Protein AF-A0A756LH02-F1 (afdb_monomer_lite)

Foldseek 3Di:
DDDDDDDDDDDDDDDDDDDDDDDDDDPPDPDPVPDDPVVCCVVVVCVVVVLCVVDPPPPCPVDDLLRVLVVLLVVLVVVQVVLCVVQVHDPPDDRPDPVSVVVNVVSVVSNVVSVVVNVVVVVVVVVVVVVVVVVVVVVVVVVVVVVD

Organism: Salmonella enterica (NCBI:txid28901)

Sequence (148 aa):
MRTDTCEKIKSNKKSTKKSNKQSKSGWGGKRAGAGAPFGNTNAVTHGARSSLAFFPLEGAEHLTPLQALRARNMMLCTWIADIYREHGCAYGDYIGDKRVCRLLALYHGLMWQHVDMIIRITRRTAMAELEAVKQELREAKARKKTQG

Secondary structure (DSSP, 8-state):
--------------------------TT---TTSSPPTT-THHHHHHHHHHHHHS--TT-TTS-HHHHHHHHHHHHHHHHHHHHHHTT--TTPPPS-HHHHHHHHHHHHHHHHHHHHHHHHHHHHHHHHHHHHHHHHHHHHHHHHT--

pLDDT: mean 73.89, std 23.42, range [32.94, 97.69]

Structure (mmCIF, N/CA/C/O backbone):
data_AF-A0A756LH02-F1
#
_entry.id   AF-A0A756LH02-F1
#
loop_
_atom_site.group_PDB
_atom_site.id
_atom_site.type_symbol
_atom_site.label_atom_id
_atom_site.label_alt_id
_atom_site.label_comp_id
_atom_site.label_asym_id
_atom_site.label_entity_id
_atom_site.label_seq_id
_atom_site.pdbx_PDB_ins_code
_atom_site.Cartn_x
_atom_site.Cartn_y
_atom_site.Cartn_z
_atom_site.occupancy
_atom_site.B_iso_or_equiv
_atom_site.auth_seq_id
_atom_site.auth_comp_id
_atom_site.auth_asym_id
_atom_site.auth_atom_id
_atom_site.pdbx_PDB_model_num
ATOM 1 N N . MET A 1 1 ? 33.733 41.175 -44.381 1.00 44.28 1 MET A N 1
ATOM 2 C CA . MET A 1 1 ? 34.014 42.056 -43.227 1.00 44.28 1 MET A CA 1
ATOM 3 C C . MET A 1 1 ? 33.555 43.466 -43.554 1.00 44.28 1 MET A C 1
ATOM 5 O O . MET A 1 1 ? 34.264 44.169 -44.256 1.00 44.28 1 MET A O 1
ATOM 9 N N . ARG A 1 2 ? 32.360 43.840 -43.095 1.00 32.94 2 ARG A N 1
ATOM 10 C CA . ARG A 1 2 ? 31.852 45.213 -42.974 1.00 32.94 2 ARG A CA 1
ATOM 11 C C . ARG A 1 2 ? 30.820 45.160 -41.849 1.00 32.94 2 ARG A C 1
ATOM 13 O O . ARG A 1 2 ? 29.997 44.254 -41.821 1.00 32.94 2 ARG A O 1
ATOM 20 N N . THR A 1 3 ? 30.999 46.020 -40.860 1.00 35.25 3 THR A N 1
ATOM 21 C CA . THR A 1 3 ? 30.202 46.086 -39.637 1.00 35.25 3 THR A CA 1
ATOM 22 C C . THR A 1 3 ? 29.004 46.994 -39.874 1.00 35.25 3 THR A C 1
ATOM 24 O O . THR A 1 3 ? 29.185 48.204 -40.001 1.00 35.25 3 THR A O 1
ATOM 27 N N . ASP A 1 4 ? 27.802 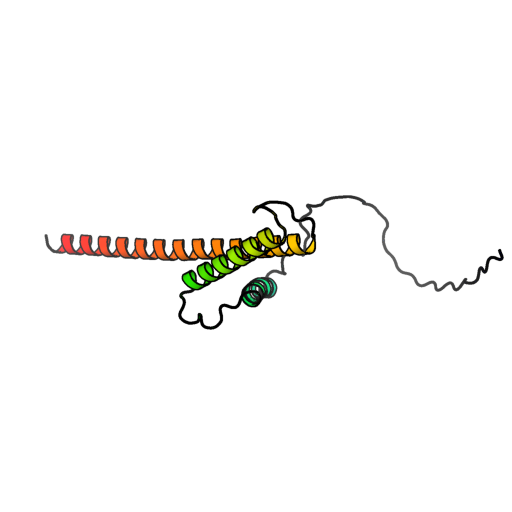46.425 -39.894 1.00 37.56 4 ASP A N 1
ATOM 28 C CA . ASP A 1 4 ? 26.564 47.197 -39.844 1.00 37.56 4 ASP A CA 1
ATOM 29 C C . ASP A 1 4 ? 26.248 47.526 -38.384 1.00 37.56 4 ASP A C 1
ATOM 31 O O . ASP A 1 4 ? 25.766 46.699 -37.613 1.00 37.56 4 ASP A O 1
ATOM 35 N N . THR A 1 5 ? 26.560 48.756 -37.985 1.00 39.31 5 THR A N 1
ATOM 36 C CA . THR A 1 5 ? 26.022 49.360 -36.766 1.00 39.31 5 THR A CA 1
ATOM 37 C C . THR A 1 5 ? 24.859 50.259 -37.148 1.00 39.31 5 THR A C 1
ATOM 39 O O . THR A 1 5 ? 25.062 51.406 -37.545 1.00 39.31 5 THR A O 1
ATOM 42 N N . CYS A 1 6 ? 23.640 49.761 -36.981 1.00 33.91 6 CYS A N 1
ATOM 43 C CA . CYS A 1 6 ? 22.449 50.590 -36.918 1.00 33.91 6 CYS A CA 1
ATOM 44 C C . CYS A 1 6 ? 21.622 50.113 -35.729 1.00 33.91 6 CYS A C 1
ATOM 46 O O . CYS A 1 6 ? 21.146 48.989 -35.734 1.00 33.91 6 CYS A O 1
ATOM 48 N N . GLU A 1 7 ? 21.552 50.939 -34.685 1.00 35.28 7 GLU A N 1
ATOM 49 C CA . GLU A 1 7 ? 20.312 51.274 -33.977 1.00 35.28 7 GLU A CA 1
ATOM 50 C C . GLU A 1 7 ? 20.645 52.116 -32.737 1.00 35.28 7 GLU A C 1
ATOM 52 O O . GLU A 1 7 ? 21.098 51.645 -31.695 1.00 35.28 7 GLU A O 1
ATOM 57 N N . LYS A 1 8 ? 20.400 53.422 -32.856 1.00 40.50 8 LYS A N 1
ATOM 58 C CA . LYS A 1 8 ? 20.109 54.285 -31.712 1.00 40.50 8 LYS A CA 1
ATOM 59 C C . LYS A 1 8 ? 18.673 54.753 -31.872 1.00 40.50 8 LYS A C 1
ATOM 61 O O . LYS A 1 8 ? 18.431 55.756 -32.533 1.00 40.50 8 LYS A O 1
ATOM 66 N N . ILE A 1 9 ? 17.742 54.092 -31.196 1.00 41.62 9 ILE A N 1
ATOM 67 C CA . ILE A 1 9 ? 16.506 54.747 -30.770 1.00 41.62 9 ILE A CA 1
ATOM 68 C C . ILE A 1 9 ? 16.466 54.674 -29.250 1.00 41.62 9 ILE A C 1
ATOM 70 O O . ILE A 1 9 ? 16.229 53.640 -28.634 1.00 41.62 9 ILE A O 1
ATOM 74 N N . LYS A 1 10 ? 16.771 55.821 -28.640 1.00 41.72 10 LYS A N 1
ATOM 75 C CA . LYS A 1 10 ? 16.567 56.072 -27.218 1.00 41.72 10 LYS A CA 1
ATOM 76 C C . LYS A 1 10 ? 15.067 56.252 -26.989 1.00 41.72 10 LYS A C 1
ATOM 78 O O . LYS A 1 10 ? 14.529 57.295 -27.342 1.00 41.72 10 LYS A O 1
ATOM 83 N N . SER A 1 11 ? 14.415 55.308 -26.321 1.00 39.72 11 SER A N 1
ATOM 84 C CA . SER A 1 11 ? 13.160 55.583 -25.616 1.00 39.72 11 SER A CA 1
ATOM 85 C C . SER A 1 11 ? 13.436 55.591 -24.118 1.00 39.72 11 SER A C 1
ATOM 87 O O . SER A 1 11 ? 13.612 54.555 -23.479 1.00 39.72 11 SER A O 1
ATOM 89 N N . ASN A 1 12 ? 13.518 56.794 -23.564 1.00 39.84 12 ASN A N 1
ATOM 90 C CA . ASN A 1 12 ? 13.656 57.025 -22.139 1.00 39.84 12 ASN A CA 1
ATOM 91 C C . ASN A 1 12 ? 12.249 57.037 -21.518 1.00 39.84 12 ASN A C 1
ATOM 93 O O . ASN A 1 12 ? 11.459 57.928 -21.829 1.00 39.84 12 ASN A O 1
ATOM 97 N N . LYS A 1 13 ? 11.930 56.104 -20.615 1.00 36.31 13 LYS A N 1
ATOM 98 C CA . LYS A 1 13 ? 10.883 56.344 -19.610 1.00 36.31 13 LYS A CA 1
ATOM 99 C C . LYS A 1 13 ? 11.220 55.651 -18.289 1.00 36.31 13 LYS A C 1
ATOM 101 O O . LYS A 1 13 ? 11.227 54.432 -18.172 1.00 36.31 13 LYS A O 1
ATOM 106 N N . LYS A 1 14 ? 11.534 56.511 -17.316 1.00 39.19 14 LYS A N 1
ATOM 107 C CA . LYS A 1 14 ? 11.688 56.295 -15.870 1.00 39.19 14 LYS A CA 1
ATOM 108 C C . LYS A 1 14 ? 10.780 55.193 -15.302 1.00 39.19 14 LYS A C 1
ATOM 110 O O . LYS A 1 14 ? 9.573 55.247 -15.504 1.00 39.19 14 LYS A O 1
ATOM 115 N N . SER A 1 15 ? 11.306 54.389 -14.377 1.00 36.34 15 SER A N 1
ATOM 116 C CA . SER A 1 15 ? 11.038 54.611 -12.941 1.00 36.34 15 SER A CA 1
ATOM 117 C C . SER A 1 15 ? 11.765 53.608 -12.025 1.00 36.34 15 SER A C 1
ATOM 119 O O . SER A 1 15 ? 11.597 52.401 -12.103 1.00 36.34 15 SER A O 1
ATOM 121 N N . THR A 1 16 ? 12.610 54.167 -11.152 1.00 36.28 16 THR A N 1
ATOM 122 C CA . THR A 1 16 ? 12.785 53.834 -9.725 1.00 36.28 16 THR A CA 1
ATOM 123 C C . THR A 1 16 ? 12.645 52.370 -9.268 1.00 36.28 16 THR A C 1
ATOM 125 O O . THR A 1 16 ? 11.531 51.904 -9.056 1.00 36.28 16 THR A O 1
ATOM 128 N N . LYS A 1 17 ? 13.750 51.740 -8.839 1.00 36.22 17 LYS A N 1
ATOM 129 C CA . LYS A 1 17 ? 14.069 51.523 -7.405 1.00 36.22 17 LYS A CA 1
ATOM 130 C C . LYS A 1 17 ? 15.269 50.582 -7.212 1.00 36.22 17 LYS A C 1
ATOM 132 O O . LYS A 1 17 ? 15.278 49.461 -7.693 1.00 36.22 17 LYS A O 1
ATOM 137 N N . LYS A 1 18 ? 16.200 51.082 -6.393 1.00 37.56 18 LYS A N 1
ATOM 138 C CA . LYS A 1 18 ? 17.112 50.394 -5.462 1.00 37.56 18 LYS A CA 1
ATOM 139 C C . LYS A 1 18 ? 17.984 49.250 -5.995 1.00 37.56 18 LYS A C 1
ATOM 141 O O . LYS A 1 18 ? 17.586 48.097 -6.097 1.00 37.56 18 LYS A O 1
ATOM 146 N N . SER A 1 19 ? 19.257 49.607 -6.142 1.00 49.84 19 SER A N 1
ATOM 147 C CA . SER A 1 19 ? 20.404 48.750 -5.865 1.00 49.84 19 SER A CA 1
ATOM 148 C C . SER A 1 19 ? 20.287 48.067 -4.496 1.00 49.84 19 SER A C 1
ATOM 150 O O . SER A 1 19 ? 19.896 48.699 -3.517 1.00 49.84 19 SER A O 1
ATOM 152 N N . ASN A 1 20 ? 20.638 46.784 -4.427 1.00 43.25 20 ASN A N 1
ATOM 153 C CA . ASN A 1 20 ? 21.790 46.238 -3.691 1.00 43.25 20 ASN A CA 1
ATOM 154 C C . ASN A 1 20 ? 21.556 44.745 -3.420 1.00 43.25 20 ASN A C 1
ATOM 156 O O . ASN A 1 20 ? 20.571 44.403 -2.784 1.00 43.25 20 ASN A O 1
ATOM 160 N N . LYS A 1 21 ? 22.517 43.920 -3.862 1.00 45.47 21 LYS A N 1
ATOM 161 C CA . LYS A 1 21 ? 23.029 42.680 -3.237 1.00 45.47 21 LYS A CA 1
ATOM 162 C C . LYS A 1 21 ? 21.963 41.695 -2.707 1.00 45.47 21 LYS A C 1
ATOM 164 O O . LYS A 1 21 ? 21.257 41.966 -1.755 1.00 45.47 21 LYS A O 1
ATOM 169 N N . GLN A 1 22 ? 21.898 40.464 -3.200 1.00 36.62 22 GLN A N 1
ATOM 170 C CA . GLN A 1 22 ? 22.937 39.474 -2.920 1.00 36.62 22 GLN A CA 1
ATOM 171 C C . GLN A 1 22 ? 22.761 38.239 -3.815 1.00 36.62 22 GLN A C 1
ATOM 173 O O . GLN A 1 22 ? 21.650 37.824 -4.133 1.00 36.62 22 GLN A O 1
ATOM 178 N N . SER A 1 23 ? 23.894 37.674 -4.220 1.00 49.16 23 SER A N 1
ATOM 179 C CA . SER A 1 23 ? 24.000 36.450 -5.007 1.00 49.16 23 SER A CA 1
ATOM 180 C C . SER A 1 23 ? 24.049 35.202 -4.112 1.00 49.16 23 SER A C 1
ATOM 182 O O . SER A 1 23 ? 24.426 35.292 -2.945 1.00 49.16 23 SER A O 1
ATOM 184 N N . LYS A 1 24 ? 23.811 34.056 -4.763 1.00 41.50 24 LYS A N 1
ATOM 185 C CA . LYS A 1 24 ? 24.254 32.683 -4.451 1.00 41.50 24 LYS A CA 1
ATOM 186 C C . LYS A 1 24 ? 23.410 31.777 -3.540 1.00 41.50 24 LYS A C 1
ATOM 188 O O . LYS A 1 24 ? 23.167 32.044 -2.373 1.00 41.50 24 LYS A O 1
ATOM 193 N N . SER A 1 25 ? 23.139 30.616 -4.153 1.00 51.00 25 SER A N 1
ATOM 194 C CA . SER A 1 25 ? 23.209 29.244 -3.626 1.00 51.00 25 SER A CA 1
ATOM 195 C C . SER A 1 25 ? 22.357 28.872 -2.416 1.00 51.00 25 SER A C 1
ATOM 197 O O . SER A 1 25 ? 22.578 29.335 -1.305 1.00 51.00 25 SER A O 1
ATOM 199 N N . GLY A 1 26 ? 21.481 27.890 -2.623 1.00 37.72 26 GLY A N 1
ATOM 200 C CA . GLY A 1 26 ? 20.832 27.165 -1.541 1.00 37.72 26 GLY A CA 1
ATOM 201 C C . GLY A 1 26 ? 19.710 26.289 -2.071 1.00 37.72 26 GLY A C 1
ATOM 202 O O . 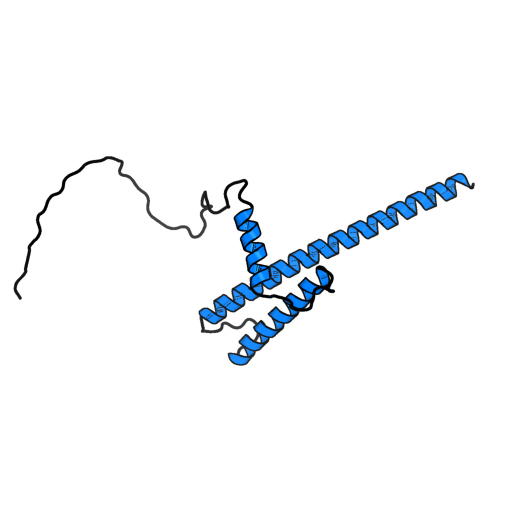GLY A 1 26 ? 18.554 26.708 -2.105 1.00 37.72 26 GLY A O 1
ATOM 203 N N . TRP A 1 27 ? 20.045 25.068 -2.483 1.00 43.38 27 TRP A N 1
ATOM 204 C CA . TRP A 1 27 ? 19.097 23.958 -2.617 1.00 43.38 27 TRP A CA 1
ATOM 205 C C . TRP A 1 27 ? 18.502 23.611 -1.232 1.00 43.38 27 TRP A C 1
ATOM 207 O O . TRP A 1 27 ? 18.807 22.568 -0.667 1.00 43.38 27 TRP A O 1
ATOM 217 N N . GLY A 1 28 ? 17.714 24.508 -0.625 1.00 49.94 28 GLY A N 1
ATOM 218 C CA . GLY A 1 28 ? 17.210 24.281 0.739 1.00 49.94 28 GLY A CA 1
ATOM 219 C C . GLY A 1 28 ? 16.520 25.439 1.468 1.00 49.94 28 GLY A C 1
ATOM 220 O O . GLY A 1 28 ? 16.347 25.359 2.679 1.00 49.94 28 GLY A O 1
ATOM 221 N N . GLY A 1 29 ? 16.112 26.519 0.795 1.00 36.88 29 GLY A N 1
ATOM 222 C CA . GLY A 1 29 ? 15.350 27.595 1.444 1.00 36.88 29 GLY A CA 1
ATOM 223 C C . GLY A 1 29 ? 13.843 27.332 1.416 1.00 36.88 29 GLY A C 1
ATOM 224 O O . GLY A 1 29 ? 13.279 27.195 0.330 1.00 36.88 29 GLY A O 1
ATOM 225 N N . LYS A 1 30 ? 13.179 27.313 2.586 1.00 46.81 30 LYS A N 1
ATOM 226 C CA . LYS A 1 30 ? 11.710 27.389 2.713 1.00 46.81 30 LYS A CA 1
ATOM 227 C C . LYS A 1 30 ? 11.202 28.565 1.873 1.00 46.81 30 LYS A C 1
ATOM 229 O O . LYS A 1 30 ? 11.319 29.719 2.275 1.00 46.81 30 LYS A O 1
ATOM 234 N N . ARG A 1 31 ? 10.656 28.288 0.689 1.00 47.75 31 ARG A N 1
ATOM 235 C CA . ARG A 1 31 ? 10.026 29.316 -0.138 1.00 47.75 31 ARG A CA 1
ATOM 236 C C . ARG A 1 31 ? 8.694 29.678 0.509 1.00 47.75 31 ARG A C 1
ATOM 238 O O . ARG A 1 31 ? 7.794 28.841 0.571 1.00 47.75 31 ARG A O 1
ATOM 245 N N . ALA A 1 32 ? 8.562 30.919 0.972 1.00 42.06 32 ALA A N 1
ATOM 246 C CA . ALA A 1 32 ? 7.251 31.523 1.160 1.00 42.06 32 ALA A CA 1
ATOM 247 C C . ALA A 1 32 ? 6.503 31.400 -0.181 1.00 42.06 32 ALA A C 1
ATOM 249 O O . ALA A 1 32 ? 6.960 31.929 -1.192 1.00 42.06 32 ALA A O 1
ATOM 250 N N . GLY A 1 33 ? 5.437 30.596 -0.204 1.00 44.69 33 GLY A N 1
ATOM 251 C CA . GLY A 1 33 ? 4.672 30.274 -1.414 1.00 44.69 33 GLY A CA 1
ATOM 252 C C . GLY A 1 33 ? 4.834 28.853 -1.976 1.00 44.69 33 GLY A C 1
ATOM 253 O O . GLY A 1 33 ? 4.207 28.553 -2.983 1.00 44.69 33 GLY A O 1
ATOM 254 N N . ALA A 1 34 ? 5.619 27.959 -1.355 1.00 41.47 34 ALA A N 1
ATOM 255 C CA . ALA A 1 34 ? 5.655 26.532 -1.741 1.00 41.47 34 ALA A CA 1
ATOM 256 C C . ALA A 1 34 ? 4.593 25.659 -1.039 1.00 41.47 34 ALA A C 1
ATOM 258 O O . ALA A 1 34 ? 4.523 24.456 -1.273 1.00 41.47 34 ALA A O 1
ATOM 259 N N . GLY A 1 35 ? 3.761 26.261 -0.189 1.00 46.38 35 GLY A N 1
ATOM 260 C CA . GLY A 1 35 ? 2.503 25.678 0.262 1.00 46.38 35 GLY A CA 1
ATOM 261 C C . GLY A 1 35 ? 1.363 26.392 -0.445 1.00 46.38 35 GLY A C 1
ATOM 262 O O . GLY A 1 35 ? 1.393 27.621 -0.555 1.00 46.38 35 GLY A O 1
ATOM 263 N N . ALA A 1 36 ? 0.374 25.635 -0.926 1.00 46.75 36 ALA A N 1
ATOM 264 C CA . ALA A 1 36 ? -0.886 26.215 -1.367 1.00 46.75 36 ALA A CA 1
ATOM 265 C C . ALA A 1 36 ? -1.393 27.180 -0.275 1.00 46.75 36 ALA A C 1
ATOM 267 O O . ALA A 1 36 ? -1.254 26.856 0.910 1.00 46.75 36 ALA A O 1
ATOM 268 N N . PRO A 1 37 ? -1.902 28.374 -0.638 1.00 48.56 37 PRO A N 1
ATOM 269 C CA . PRO A 1 37 ? -2.332 29.366 0.343 1.00 48.56 37 PRO A CA 1
ATOM 270 C C . PRO A 1 37 ? -3.283 28.729 1.361 1.00 48.56 37 PRO A C 1
ATOM 272 O O . PRO A 1 37 ? -4.051 27.838 1.000 1.00 48.56 37 PRO A O 1
ATOM 275 N N . PHE A 1 38 ? -3.219 29.144 2.630 1.00 42.72 38 PHE A N 1
ATOM 276 C CA . PHE A 1 38 ? -4.116 28.630 3.671 1.00 42.72 38 PHE A CA 1
ATOM 277 C C . PHE A 1 38 ? -5.574 28.757 3.193 1.00 42.72 38 PHE A C 1
ATOM 279 O O . PHE A 1 38 ? -6.026 29.853 2.875 1.00 42.72 38 PHE A O 1
ATOM 286 N N . GLY A 1 39 ? -6.273 27.623 3.076 1.00 52.81 39 GLY A N 1
ATOM 287 C CA . GLY A 1 39 ? -7.627 27.537 2.505 1.00 52.81 39 GLY A CA 1
ATOM 288 C C . GLY A 1 39 ? -7.706 27.019 1.060 1.00 52.81 39 GLY A C 1
ATOM 289 O O . GLY A 1 39 ? -8.786 26.654 0.609 1.00 52.81 39 GLY A O 1
ATOM 290 N N . ASN A 1 40 ? -6.587 26.896 0.339 1.00 46.34 40 ASN A N 1
ATOM 291 C CA . ASN A 1 40 ? -6.545 26.254 -0.974 1.00 46.34 40 ASN A CA 1
ATOM 292 C C . ASN A 1 40 ? -6.342 24.739 -0.827 1.00 46.34 40 ASN A C 1
ATOM 294 O O . ASN A 1 40 ? -5.244 24.201 -0.983 1.00 46.34 40 ASN A O 1
ATOM 298 N N . THR A 1 41 ? -7.441 24.041 -0.554 1.00 51.12 41 THR A N 1
ATOM 299 C CA . THR A 1 41 ? -7.506 22.577 -0.610 1.00 51.12 41 THR A CA 1
ATOM 300 C C . THR A 1 41 ? -7.401 22.043 -2.041 1.00 51.12 41 THR A C 1
ATOM 302 O O . THR A 1 41 ? -7.148 20.851 -2.204 1.00 51.12 41 THR A O 1
ATOM 305 N N . ASN A 1 42 ? -7.499 22.891 -3.079 1.00 48.59 42 ASN A N 1
ATOM 306 C CA . ASN A 1 42 ? -7.479 22.447 -4.475 1.00 48.59 42 ASN A CA 1
ATOM 307 C C . ASN A 1 42 ? -6.148 21.827 -4.896 1.00 48.59 42 ASN A C 1
ATOM 309 O O . ASN A 1 42 ? -6.145 20.927 -5.722 1.00 48.59 42 ASN A O 1
ATOM 313 N N . ALA A 1 43 ? -5.018 22.243 -4.318 1.00 50.22 43 ALA A N 1
ATOM 314 C CA . ALA A 1 43 ? -3.727 21.609 -4.601 1.00 50.22 43 ALA A CA 1
ATOM 315 C C . ALA A 1 43 ? -3.640 20.182 -4.023 1.00 50.22 43 ALA A C 1
ATOM 317 O O . ALA A 1 43 ? -3.076 19.284 -4.648 1.00 50.22 43 ALA A O 1
ATOM 318 N N . VAL A 1 44 ? -4.244 19.958 -2.850 1.00 49.34 44 VAL A N 1
ATOM 319 C CA . VAL A 1 44 ? -4.320 18.640 -2.201 1.00 49.34 44 VAL A CA 1
ATOM 320 C C . VAL A 1 44 ? -5.336 17.750 -2.921 1.00 49.34 44 VAL A C 1
ATOM 322 O O . VAL A 1 44 ? -5.062 16.574 -3.157 1.00 49.34 44 VAL A O 1
ATOM 325 N N . THR A 1 45 ? -6.476 18.307 -3.341 1.00 52.28 45 THR A N 1
ATOM 326 C CA . THR A 1 45 ? -7.475 17.565 -4.120 1.00 52.28 45 THR A CA 1
ATOM 327 C C .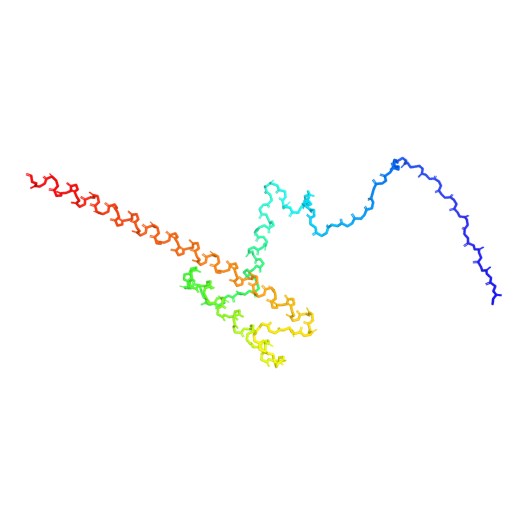 THR A 1 45 ? -7.002 17.289 -5.543 1.00 52.28 45 THR A C 1
ATOM 329 O O . THR A 1 45 ? -7.306 16.217 -6.050 1.00 52.28 45 THR A O 1
ATOM 332 N N . HIS A 1 46 ? -6.202 18.160 -6.171 1.00 46.88 46 HIS A N 1
ATOM 333 C CA . HIS A 1 46 ? -5.539 17.835 -7.436 1.00 46.88 46 HIS A CA 1
ATOM 334 C C . HIS A 1 46 ? -4.513 16.724 -7.249 1.00 46.88 46 HIS A C 1
ATOM 336 O O . HIS A 1 46 ? -4.519 15.796 -8.038 1.00 46.88 46 HIS A O 1
ATOM 342 N N . GLY A 1 47 ? -3.682 16.750 -6.202 1.00 52.06 47 GLY A N 1
ATOM 343 C CA . GLY A 1 47 ? -2.746 15.653 -5.926 1.00 52.06 47 GLY A CA 1
ATOM 344 C C . GLY A 1 47 ? -3.449 14.299 -5.766 1.00 52.06 47 GLY A C 1
ATOM 345 O O . GLY A 1 47 ? -3.025 13.315 -6.366 1.00 52.06 47 GLY A O 1
ATOM 346 N N . ALA A 1 48 ? -4.564 14.274 -5.028 1.00 50.78 48 ALA A N 1
ATOM 347 C CA . ALA A 1 48 ? -5.371 13.073 -4.803 1.00 50.78 48 ALA A CA 1
ATOM 348 C C . ALA A 1 48 ? -6.206 12.637 -6.027 1.00 50.78 48 ALA A C 1
ATOM 350 O O . ALA A 1 48 ? -6.379 11.444 -6.264 1.00 50.78 48 ALA A O 1
ATOM 351 N N . ARG A 1 49 ? -6.726 13.580 -6.826 1.00 48.66 49 ARG A N 1
ATOM 352 C CA . ARG A 1 49 ? -7.443 13.277 -8.080 1.00 48.66 49 ARG A CA 1
ATOM 353 C C . ARG A 1 49 ? -6.483 12.833 -9.177 1.00 48.66 49 ARG A C 1
ATOM 355 O O . ARG A 1 49 ? -6.813 11.917 -9.916 1.00 48.66 49 ARG A O 1
ATOM 362 N N . SER A 1 50 ? -5.299 13.435 -9.257 1.00 55.12 50 SER A N 1
ATOM 363 C CA . SER A 1 50 ? -4.255 13.045 -10.201 1.00 55.12 50 SER A CA 1
ATOM 364 C C . SER A 1 50 ? -3.734 11.643 -9.889 1.00 55.12 50 SER A C 1
ATOM 366 O O . SER A 1 50 ? -3.623 10.840 -10.804 1.00 55.12 50 SER A O 1
ATOM 368 N N . SER A 1 51 ? -3.476 11.299 -8.621 1.00 51.53 51 SER A N 1
ATOM 369 C CA . SER A 1 51 ? -2.998 9.953 -8.261 1.00 51.53 51 SER A CA 1
ATOM 370 C C . SER A 1 51 ? -4.015 8.847 -8.565 1.00 51.53 51 SER A C 1
ATOM 372 O O . SER A 1 51 ? -3.623 7.778 -9.027 1.00 51.53 51 SER A O 1
ATOM 374 N N . LEU A 1 52 ? -5.314 9.115 -8.383 1.00 51.66 52 LEU A N 1
ATOM 375 C CA . LEU A 1 52 ? -6.392 8.212 -8.807 1.00 51.66 52 LEU A CA 1
ATOM 376 C C . LEU A 1 52 ? -6.558 8.152 -10.333 1.00 51.66 52 LEU A C 1
ATOM 378 O O . LEU A 1 52 ? -6.909 7.098 -10.853 1.00 51.66 52 LEU A O 1
ATOM 382 N N . ALA A 1 53 ? -6.295 9.250 -11.047 1.00 52.31 53 ALA A N 1
ATOM 383 C CA . ALA A 1 53 ? -6.424 9.314 -12.502 1.00 52.31 53 ALA A CA 1
ATOM 384 C C . ALA A 1 53 ? -5.343 8.515 -13.246 1.00 52.31 53 ALA A C 1
ATOM 386 O O . ALA A 1 53 ? -5.593 8.061 -14.357 1.00 52.31 53 ALA A O 1
ATOM 387 N N . PHE A 1 54 ? -4.157 8.330 -12.656 1.00 57.41 54 PHE A N 1
ATOM 388 C CA . PHE A 1 54 ? -3.088 7.580 -13.321 1.00 57.41 54 PHE A CA 1
ATOM 389 C C . PHE A 1 54 ? -3.297 6.063 -13.283 1.00 57.41 54 PHE A C 1
ATOM 391 O O . PHE A 1 54 ? -2.778 5.382 -14.161 1.00 57.41 54 PHE A O 1
ATOM 398 N N . PHE A 1 55 ? -4.068 5.541 -12.319 1.00 65.06 55 PHE A N 1
ATOM 399 C CA . PHE A 1 55 ? -4.253 4.097 -12.119 1.00 65.06 55 PHE A CA 1
ATOM 400 C C . PHE A 1 55 ? -5.702 3.739 -11.769 1.00 65.06 55 PHE A C 1
ATOM 402 O O . PHE A 1 55 ? -6.001 3.372 -10.618 1.00 65.06 55 PHE A O 1
ATOM 409 N N . PRO A 1 56 ? -6.623 3.870 -12.742 1.00 67.56 56 PRO A N 1
ATOM 410 C CA . PRO A 1 56 ? -7.986 3.405 -12.566 1.00 67.56 56 PRO A CA 1
ATOM 411 C C . PRO A 1 56 ? -7.992 1.883 -12.366 1.00 67.56 56 PRO A C 1
ATOM 413 O O . PRO A 1 56 ? -7.313 1.139 -13.067 1.00 67.56 56 PRO A O 1
ATOM 416 N N . LEU A 1 57 ? -8.759 1.432 -11.375 1.00 75.44 57 LEU A N 1
ATOM 417 C CA . LEU A 1 57 ? -9.131 0.028 -11.218 1.00 75.44 57 LEU A CA 1
ATOM 418 C C . LEU A 1 57 ? -10.537 -0.119 -11.806 1.00 75.44 57 LEU A C 1
ATOM 420 O O . LEU A 1 57 ? -11.523 -0.027 -11.075 1.00 75.44 57 LEU A O 1
ATOM 424 N N . GLU A 1 58 ? -10.630 -0.230 -13.129 1.00 79.81 58 GLU A N 1
ATOM 425 C CA . GLU A 1 58 ? -11.914 -0.423 -13.815 1.00 79.81 58 GLU A CA 1
ATOM 426 C C . GLU A 1 58 ? -12.565 -1.743 -13.367 1.00 79.81 58 GLU A C 1
ATOM 428 O O . GLU A 1 58 ? -11.883 -2.760 -13.237 1.00 79.81 58 GLU A O 1
ATOM 433 N N . GLY A 1 59 ? -13.873 -1.729 -13.081 1.00 79.00 59 GLY A N 1
ATOM 434 C CA . GLY A 1 59 ? -14.614 -2.920 -12.638 1.00 79.00 59 GLY A CA 1
ATOM 435 C C . GLY A 1 59 ? -14.360 -3.344 -11.182 1.00 79.00 59 GLY A C 1
ATOM 436 O O . GLY A 1 59 ? -14.746 -4.440 -10.767 1.00 79.00 59 GLY A O 1
ATOM 437 N N . ALA A 1 60 ? -13.684 -2.506 -10.391 1.00 83.56 60 ALA A N 1
ATOM 438 C CA . ALA A 1 60 ? -13.331 -2.796 -9.001 1.00 83.56 60 ALA A CA 1
ATOM 439 C C . ALA A 1 60 ? -14.227 -2.085 -7.973 1.00 83.56 60 ALA A C 1
ATOM 441 O O . ALA A 1 60 ? -13.823 -1.890 -6.825 1.00 83.56 60 ALA A O 1
ATOM 442 N N . GLU A 1 61 ? -15.442 -1.695 -8.356 1.00 86.38 61 GLU A N 1
ATOM 443 C CA . GLU A 1 61 ? -16.391 -0.958 -7.509 1.00 86.38 61 GLU A CA 1
ATOM 444 C C . GLU A 1 61 ? -16.797 -1.757 -6.261 1.00 86.38 61 GLU A C 1
ATOM 446 O O . GLU A 1 61 ? -17.167 -1.185 -5.239 1.00 86.38 61 GLU A O 1
ATOM 451 N N . HIS A 1 62 ? -16.687 -3.085 -6.334 1.00 89.62 62 HIS A N 1
ATOM 452 C CA . HIS A 1 62 ? -16.972 -4.017 -5.247 1.00 89.62 62 HIS A CA 1
ATOM 453 C C . HIS A 1 62 ? -15.853 -4.104 -4.192 1.00 89.62 62 HIS A C 1
ATOM 455 O O . HIS A 1 62 ? -16.061 -4.685 -3.126 1.00 89.62 62 HIS A O 1
ATOM 461 N N . LEU A 1 63 ? -14.658 -3.568 -4.468 1.00 90.12 63 LEU A N 1
ATOM 462 C CA . LEU A 1 63 ? -13.536 -3.643 -3.537 1.00 90.12 63 LEU A CA 1
ATOM 463 C C . LEU A 1 63 ? -13.688 -2.630 -2.404 1.00 90.12 63 LEU A C 1
ATOM 465 O O . LEU A 1 63 ? -13.952 -1.445 -2.611 1.00 90.12 63 LEU A O 1
ATOM 469 N N . THR A 1 64 ? -13.388 -3.072 -1.183 1.00 91.69 64 THR A N 1
ATOM 470 C CA . THR A 1 64 ? -13.188 -2.141 -0.070 1.00 91.69 64 THR A CA 1
ATOM 471 C C . THR A 1 64 ? -12.031 -1.181 -0.384 1.00 91.69 64 THR A C 1
ATOM 473 O O . THR A 1 64 ? -11.094 -1.547 -1.106 1.00 91.69 64 THR A O 1
ATOM 476 N N . PRO A 1 65 ? -12.001 0.024 0.215 1.00 89.25 65 PRO A 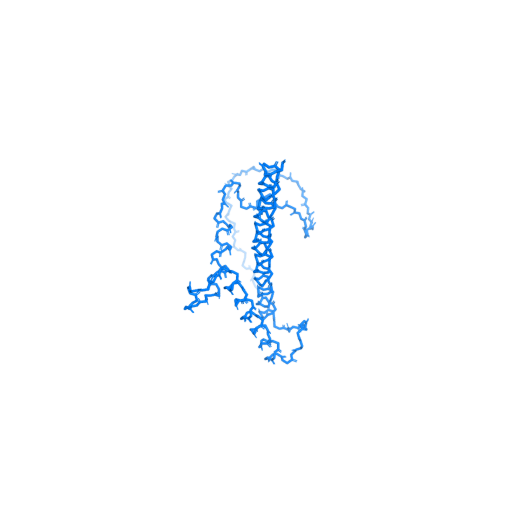N 1
ATOM 477 C CA . PRO A 1 65 ? -10.900 0.966 0.012 1.00 89.25 65 PRO A CA 1
ATOM 478 C C . PRO A 1 65 ? -9.514 0.355 0.276 1.00 89.25 65 PRO A C 1
ATOM 480 O O . PRO A 1 65 ? -8.558 0.630 -0.448 1.00 89.25 65 PRO A O 1
ATOM 483 N N . LEU A 1 66 ? -9.411 -0.519 1.283 1.00 92.25 66 LEU A N 1
ATOM 484 C CA . LEU A 1 66 ? -8.175 -1.222 1.626 1.00 92.25 66 LEU A CA 1
ATOM 485 C C . LEU A 1 66 ? -7.748 -2.210 0.529 1.00 92.25 66 LEU A C 1
ATOM 487 O O . LEU A 1 66 ? -6.573 -2.247 0.162 1.00 92.25 66 LEU A O 1
ATOM 491 N N . GLN A 1 67 ? -8.691 -2.991 -0.004 1.00 93.31 67 GLN A N 1
ATOM 492 C CA . GLN A 1 67 ? -8.432 -3.922 -1.106 1.00 93.31 67 GLN A CA 1
ATOM 493 C C . GLN A 1 67 ? -8.029 -3.173 -2.377 1.00 93.31 67 GLN A C 1
ATOM 495 O O . GLN A 1 67 ? -7.038 -3.542 -3.002 1.00 93.31 67 GLN A O 1
ATOM 500 N N . ALA A 1 68 ? -8.722 -2.082 -2.710 1.00 91.25 68 ALA A N 1
ATOM 501 C CA . ALA A 1 68 ? -8.398 -1.262 -3.872 1.00 91.25 68 ALA A CA 1
ATOM 502 C C . ALA A 1 68 ? -6.973 -0.683 -3.789 1.00 91.25 68 ALA A C 1
ATOM 504 O O . ALA A 1 68 ? -6.221 -0.733 -4.758 1.00 91.25 68 ALA A O 1
ATOM 505 N N . LEU A 1 69 ? -6.551 -0.175 -2.625 1.00 91.25 69 LEU A N 1
ATOM 506 C CA . LEU A 1 69 ? -5.181 0.328 -2.435 1.00 91.25 69 LEU A CA 1
ATOM 507 C C . LEU A 1 69 ? -4.124 -0.772 -2.596 1.00 91.25 69 LEU A C 1
ATOM 509 O O . LEU A 1 69 ? -3.094 -0.548 -3.232 1.00 91.25 69 LEU A O 1
ATOM 513 N N . ARG A 1 70 ? -4.381 -1.967 -2.051 1.00 92.88 70 ARG A N 1
ATOM 514 C CA . ARG A 1 70 ? -3.484 -3.122 -2.203 1.00 92.88 70 ARG A CA 1
ATOM 515 C C . ARG A 1 70 ? -3.381 -3.562 -3.662 1.00 92.88 70 ARG A C 1
ATOM 517 O O . ARG A 1 70 ? -2.272 -3.768 -4.143 1.00 92.88 70 ARG A O 1
ATOM 524 N N . ALA A 1 71 ? -4.506 -3.636 -4.371 1.00 92.12 71 ALA A N 1
ATOM 525 C CA . ALA A 1 71 ? -4.541 -3.982 -5.788 1.00 92.12 71 ALA A CA 1
ATOM 526 C C . ALA A 1 71 ? -3.745 -2.979 -6.642 1.00 92.12 71 ALA A C 1
ATOM 528 O O . ALA A 1 71 ? -2.898 -3.395 -7.430 1.00 92.12 71 ALA A O 1
ATOM 529 N N . ARG A 1 72 ? -3.910 -1.665 -6.416 1.00 90.56 72 ARG A N 1
ATOM 530 C CA . ARG A 1 72 ? -3.100 -0.637 -7.102 1.00 90.56 72 ARG A CA 1
ATOM 531 C C . ARG A 1 72 ? -1.603 -0.816 -6.860 1.00 90.56 72 ARG A C 1
ATOM 533 O O . ARG A 1 72 ? -0.817 -0.681 -7.790 1.00 90.56 72 ARG A O 1
ATOM 540 N N . ASN A 1 73 ? -1.197 -1.137 -5.631 1.00 92.94 73 ASN A N 1
ATOM 541 C CA . ASN A 1 73 ? 0.214 -1.395 -5.337 1.00 92.94 73 ASN A CA 1
ATOM 542 C C . ASN A 1 73 ? 0.744 -2.640 -6.036 1.00 92.94 73 ASN A C 1
ATOM 544 O O . ASN A 1 73 ? 1.863 -2.605 -6.532 1.00 92.94 73 ASN A O 1
ATOM 548 N N . MET A 1 74 ? -0.053 -3.704 -6.127 1.00 93.06 74 MET A N 1
ATOM 549 C CA . MET A 1 74 ? 0.338 -4.887 -6.892 1.00 93.06 74 MET A CA 1
ATOM 550 C C . MET A 1 74 ? 0.574 -4.546 -8.367 1.00 93.06 74 MET A C 1
ATOM 552 O O . MET A 1 74 ? 1.595 -4.954 -8.912 1.00 93.06 74 MET A O 1
ATOM 556 N N . MET A 1 75 ? -0.295 -3.735 -8.980 1.00 92.00 75 MET A N 1
ATOM 557 C CA . MET A 1 75 ? -0.114 -3.274 -10.365 1.00 92.00 75 MET A CA 1
ATOM 558 C C . MET A 1 75 ? 1.148 -2.414 -10.540 1.00 92.00 75 MET A C 1
ATOM 560 O O . MET A 1 75 ? 1.913 -2.600 -11.486 1.00 92.00 75 MET A O 1
ATOM 564 N N . LEU A 1 76 ? 1.412 -1.496 -9.604 1.00 92.38 76 LEU A N 1
ATOM 565 C CA . LEU A 1 76 ? 2.642 -0.698 -9.618 1.00 92.38 76 LEU A CA 1
ATOM 566 C C . LEU A 1 76 ? 3.886 -1.588 -9.517 1.00 92.38 76 LEU A C 1
ATOM 568 O O . LEU A 1 76 ? 4.832 -1.393 -10.274 1.00 92.38 76 LEU A O 1
ATOM 572 N N . CYS A 1 77 ? 3.876 -2.588 -8.631 1.00 93.81 77 CYS A N 1
ATOM 573 C CA . CYS A 1 77 ? 4.971 -3.547 -8.507 1.00 93.81 77 CYS A CA 1
ATOM 574 C C . CYS A 1 77 ? 5.202 -4.326 -9.806 1.00 93.81 77 CYS A C 1
ATOM 576 O O . CYS A 1 77 ? 6.355 -4.493 -10.200 1.00 93.81 77 CYS A O 1
ATOM 578 N N . THR A 1 78 ? 4.138 -4.770 -10.487 1.00 93.62 78 THR A N 1
ATOM 579 C CA . THR A 1 78 ? 4.276 -5.476 -11.769 1.00 93.62 78 THR A CA 1
ATOM 580 C C . THR A 1 78 ? 4.893 -4.583 -12.837 1.00 93.62 78 THR A C 1
ATOM 582 O O . THR A 1 78 ? 5.860 -4.995 -13.467 1.00 93.62 78 THR A O 1
ATOM 585 N N . TRP A 1 79 ? 4.447 -3.330 -12.969 1.00 93.31 79 TRP A N 1
ATOM 586 C CA . TRP A 1 79 ? 5.030 -2.420 -13.958 1.00 93.31 79 TRP A CA 1
ATOM 587 C C . TRP A 1 79 ? 6.476 -2.051 -13.650 1.00 93.31 79 TRP A C 1
ATOM 589 O O . TRP A 1 79 ? 7.290 -1.958 -14.561 1.00 93.31 79 TRP A O 1
ATOM 599 N N . ILE A 1 80 ? 6.823 -1.864 -12.373 1.00 94.19 80 ILE A N 1
ATOM 600 C CA . ILE A 1 80 ? 8.218 -1.649 -11.975 1.00 94.19 80 ILE A CA 1
ATOM 601 C C . ILE A 1 80 ? 9.066 -2.862 -12.380 1.00 94.19 80 ILE A C 1
ATOM 603 O O . ILE A 1 80 ? 10.135 -2.691 -12.962 1.00 94.19 80 ILE A O 1
ATOM 607 N N . ALA A 1 81 ? 8.594 -4.080 -12.101 1.00 94.50 81 ALA A N 1
ATOM 608 C CA . ALA A 1 81 ? 9.309 -5.302 -12.453 1.00 94.50 81 ALA A CA 1
ATOM 609 C C . ALA A 1 81 ? 9.480 -5.466 -13.972 1.00 94.50 81 ALA A C 1
ATOM 611 O O . ALA A 1 81 ? 10.558 -5.860 -14.416 1.00 94.50 81 ALA A O 1
ATOM 612 N N . ASP A 1 82 ? 8.454 -5.141 -14.760 1.00 95.38 82 ASP A N 1
ATOM 613 C CA . ASP A 1 82 ? 8.521 -5.200 -16.221 1.00 95.38 82 ASP A CA 1
ATOM 614 C C . ASP A 1 82 ? 9.515 -4.173 -16.780 1.00 95.38 82 ASP A C 1
ATOM 616 O O . ASP A 1 82 ? 10.357 -4.545 -17.593 1.00 95.38 82 ASP A O 1
ATOM 620 N N . ILE A 1 83 ? 9.535 -2.940 -16.255 1.00 95.56 83 ILE A N 1
ATOM 621 C CA . ILE A 1 83 ? 10.548 -1.931 -16.610 1.00 95.56 83 ILE A CA 1
ATOM 622 C C . ILE A 1 83 ? 11.963 -2.471 -16.355 1.00 95.56 83 ILE A C 1
ATOM 624 O O . ILE A 1 83 ? 12.825 -2.410 -17.229 1.00 95.56 83 ILE A O 1
ATOM 628 N N . TYR A 1 84 ? 12.224 -3.022 -15.168 1.00 96.00 84 TYR A N 1
ATOM 629 C CA . TYR A 1 84 ? 13.547 -3.570 -14.853 1.00 96.00 84 TYR A CA 1
ATOM 630 C C . TYR A 1 84 ? 13.933 -4.721 -15.793 1.00 96.00 84 TYR A C 1
ATOM 632 O O . TYR A 1 84 ? 15.066 -4.767 -16.277 1.00 96.00 84 TYR A O 1
ATOM 640 N N . ARG A 1 85 ? 12.977 -5.600 -16.120 1.00 95.19 85 ARG A N 1
ATOM 641 C CA . ARG A 1 85 ? 13.177 -6.713 -17.057 1.00 95.19 85 ARG A CA 1
ATOM 642 C C . ARG A 1 85 ? 13.498 -6.228 -18.471 1.00 95.19 85 ARG A C 1
ATOM 644 O O . ARG A 1 85 ? 14.447 -6.728 -19.067 1.00 95.19 85 ARG A O 1
ATOM 651 N N . GLU A 1 86 ? 12.745 -5.263 -18.993 1.00 95.12 86 GLU A N 1
ATOM 652 C CA . GLU A 1 86 ? 12.944 -4.692 -20.333 1.00 95.12 86 GLU A CA 1
ATOM 653 C C . GLU A 1 86 ? 14.316 -4.029 -20.487 1.00 95.12 86 GLU A C 1
ATOM 655 O O . GLU A 1 86 ? 14.925 -4.089 -21.554 1.00 95.12 86 GLU A O 1
ATOM 660 N N . HIS A 1 87 ? 14.834 -3.442 -19.408 1.00 94.38 87 HIS A N 1
ATOM 661 C CA . HIS A 1 87 ? 16.151 -2.813 -19.389 1.00 94.38 87 HIS A CA 1
ATOM 662 C C . HIS A 1 87 ? 17.301 -3.765 -19.021 1.00 94.38 87 HIS A C 1
ATOM 664 O O . HIS A 1 87 ? 18.452 -3.333 -19.008 1.00 94.38 87 HIS A O 1
ATOM 670 N N . GLY A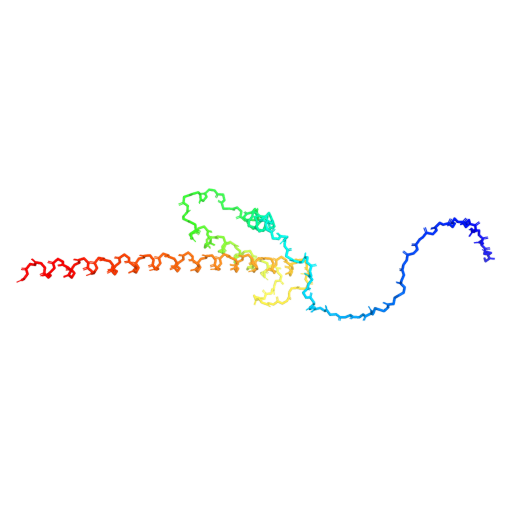 1 88 ? 17.023 -5.045 -18.744 1.00 94.31 88 GLY A N 1
ATOM 671 C CA . GLY A 1 88 ? 18.043 -6.020 -18.342 1.00 94.31 88 GLY A CA 1
ATOM 672 C C . GLY A 1 88 ? 18.726 -5.670 -17.014 1.00 94.31 88 GLY A C 1
ATOM 673 O O . GLY A 1 88 ? 19.889 -6.012 -16.811 1.00 94.31 88 GLY A O 1
ATOM 674 N N . CYS A 1 89 ? 18.021 -4.962 -16.132 1.00 92.69 89 CYS A N 1
ATOM 675 C CA . CYS A 1 89 ? 18.529 -4.460 -14.861 1.00 92.69 89 CYS A CA 1
ATOM 676 C C . CYS A 1 89 ? 17.880 -5.201 -13.683 1.00 92.69 89 CYS A C 1
ATOM 678 O O . CYS A 1 89 ? 16.722 -5.617 -13.757 1.00 92.69 89 CYS A O 1
ATOM 680 N N . ALA A 1 90 ? 18.597 -5.332 -12.568 1.00 92.50 90 ALA A N 1
ATOM 681 C CA . ALA A 1 90 ? 18.008 -5.795 -11.319 1.00 92.50 90 ALA A CA 1
ATOM 682 C C . ALA A 1 90 ? 17.229 -4.662 -10.639 1.00 92.50 90 ALA A C 1
ATOM 684 O O . ALA A 1 90 ? 17.486 -3.476 -10.849 1.00 92.50 90 ALA A O 1
ATOM 685 N N . TYR A 1 91 ? 16.266 -5.022 -9.789 1.00 89.00 91 TYR A N 1
ATOM 686 C CA . TYR A 1 91 ? 15.520 -4.034 -9.015 1.00 89.00 91 TYR A CA 1
ATOM 687 C C . TYR A 1 91 ? 16.464 -3.176 -8.158 1.00 89.00 91 TYR A C 1
ATOM 689 O O . TYR A 1 91 ? 17.277 -3.703 -7.401 1.00 89.00 91 TYR A O 1
ATOM 697 N N . GLY A 1 92 ? 16.306 -1.854 -8.237 1.00 85.25 92 GLY A N 1
ATOM 698 C CA . GLY A 1 92 ? 17.161 -0.884 -7.550 1.00 85.25 92 GLY A CA 1
ATOM 699 C C . GLY A 1 92 ? 18.356 -0.404 -8.375 1.00 85.25 92 GLY A C 1
ATOM 700 O O . GLY A 1 92 ? 18.957 0.608 -8.011 1.00 85.25 92 GLY A O 1
ATOM 701 N N . ASP A 1 93 ? 18.657 -1.049 -9.504 1.00 90.94 93 ASP A N 1
ATOM 702 C CA . ASP A 1 93 ? 19.711 -0.591 -10.404 1.00 90.94 93 ASP A CA 1
ATOM 703 C C . ASP A 1 93 ? 19.344 0.740 -11.070 1.00 90.94 93 ASP A C 1
ATOM 705 O O . ASP A 1 93 ? 18.172 1.085 -11.277 1.00 90.94 93 ASP A O 1
ATOM 709 N N . TYR A 1 94 ? 20.381 1.491 -11.437 1.00 89.31 94 TYR A N 1
ATOM 710 C CA . TYR A 1 94 ? 20.230 2.721 -12.198 1.00 89.31 94 TYR A CA 1
ATOM 711 C C . TYR A 1 94 ? 20.006 2.416 -13.681 1.00 89.31 94 TYR A C 1
ATOM 713 O O . TYR A 1 94 ? 20.880 1.876 -14.358 1.00 89.31 94 TYR A O 1
ATOM 721 N N . ILE A 1 95 ? 18.857 2.841 -14.206 1.00 92.62 95 ILE A N 1
ATOM 722 C CA . ILE A 1 95 ? 18.546 2.763 -15.634 1.00 92.62 95 ILE A CA 1
ATOM 723 C C . ILE A 1 95 ? 19.010 4.059 -16.305 1.00 92.62 95 ILE A C 1
ATOM 725 O O . ILE A 1 95 ? 18.552 5.147 -15.962 1.00 92.62 95 ILE A O 1
ATOM 729 N N . GLY A 1 96 ? 19.897 3.955 -17.298 1.00 90.94 96 GLY A N 1
ATOM 730 C CA . GLY A 1 96 ? 20.483 5.116 -17.987 1.00 90.94 96 GLY A CA 1
ATOM 731 C C . GLY A 1 96 ? 19.471 6.052 -18.666 1.00 90.94 96 GLY A C 1
ATOM 732 O O . GLY A 1 96 ? 19.784 7.216 -18.928 1.00 90.94 96 GLY A O 1
ATOM 733 N N . ASP A 1 97 ? 18.244 5.587 -18.913 1.00 91.44 97 ASP A N 1
ATOM 734 C CA . ASP A 1 97 ? 17.160 6.413 -19.434 1.00 91.44 97 ASP A CA 1
ATOM 735 C C . ASP A 1 97 ? 16.528 7.295 -18.338 1.00 91.44 97 ASP A C 1
ATOM 737 O O . ASP A 1 97 ? 15.791 6.860 -17.446 1.00 91.44 97 ASP A O 1
ATOM 741 N N . LYS A 1 98 ? 16.755 8.606 -18.466 1.00 88.81 98 LYS A N 1
ATOM 742 C CA . LYS A 1 98 ? 16.226 9.634 -17.562 1.00 88.81 98 LYS A CA 1
ATOM 743 C C . LYS A 1 98 ? 14.691 9.677 -17.515 1.00 88.81 98 LYS A C 1
ATOM 745 O O . LYS A 1 98 ? 14.135 10.143 -16.519 1.00 88.81 98 LYS A O 1
ATOM 750 N N . ARG A 1 99 ? 13.987 9.311 -18.591 1.00 88.88 99 ARG A N 1
ATOM 751 C CA . ARG A 1 99 ? 12.513 9.254 -18.615 1.00 88.88 99 ARG A CA 1
ATOM 752 C C . ARG A 1 99 ? 12.024 8.091 -17.762 1.00 88.88 99 ARG A C 1
ATOM 754 O O . ARG A 1 99 ? 11.149 8.305 -16.927 1.00 88.88 99 ARG A O 1
ATOM 761 N N . VAL A 1 100 ? 12.656 6.932 -17.904 1.00 90.81 100 VAL A N 1
ATOM 762 C CA . VAL A 1 100 ? 12.349 5.720 -17.135 1.00 90.81 100 VAL A CA 1
ATOM 763 C C . VAL A 1 100 ? 12.628 5.935 -15.651 1.00 90.81 100 VAL A C 1
ATOM 765 O O . VAL A 1 100 ? 11.758 5.688 -14.823 1.00 90.81 100 VAL A O 1
ATOM 768 N N . CYS A 1 101 ? 13.766 6.540 -15.302 1.00 88.69 101 CYS A N 1
ATOM 769 C CA . CYS A 1 101 ? 14.058 6.907 -13.913 1.00 88.69 101 CYS A CA 1
ATOM 770 C C . CYS A 1 101 ? 12.990 7.826 -13.291 1.00 88.69 101 CYS A C 1
ATOM 772 O O . CYS A 1 101 ? 12.620 7.658 -12.129 1.00 88.69 101 CYS A O 1
ATOM 774 N N . ARG A 1 102 ? 12.467 8.804 -14.048 1.00 86.44 102 ARG A N 1
ATOM 775 C CA . ARG A 1 102 ? 11.376 9.669 -13.562 1.00 86.44 102 ARG A CA 1
ATOM 776 C C . ARG A 1 102 ? 10.070 8.902 -13.375 1.00 86.44 102 ARG A C 1
ATOM 778 O O . ARG A 1 102 ? 9.350 9.184 -12.420 1.00 86.44 102 ARG A O 1
ATOM 785 N N . LEU A 1 103 ? 9.771 7.964 -14.270 1.00 88.25 103 LEU A N 1
ATOM 786 C CA . LEU A 1 103 ? 8.588 7.115 -14.175 1.00 88.25 103 LEU A CA 1
ATOM 787 C C . LEU A 1 103 ? 8.660 6.200 -12.946 1.00 88.25 103 LEU A C 1
ATOM 789 O O . LEU A 1 103 ? 7.721 6.173 -12.157 1.00 88.25 103 LEU A O 1
ATOM 793 N N . LEU A 1 104 ? 9.804 5.547 -12.722 1.00 90.69 104 LEU A N 1
ATOM 794 C CA . LEU A 1 104 ? 10.051 4.729 -11.532 1.00 90.69 104 LEU A CA 1
ATOM 795 C C . LEU A 1 104 ? 9.908 5.548 -10.245 1.00 90.69 104 LEU A C 1
ATOM 797 O O . LEU A 1 104 ? 9.222 5.126 -9.317 1.00 90.69 104 LEU A O 1
ATOM 801 N N . ALA A 1 105 ? 10.482 6.755 -10.197 1.00 89.19 105 ALA A N 1
ATOM 802 C CA . ALA A 1 105 ? 10.331 7.644 -9.047 1.00 89.19 105 ALA A CA 1
ATOM 803 C C . ALA A 1 105 ? 8.858 8.008 -8.775 1.00 89.19 105 ALA A C 1
ATOM 805 O O . ALA A 1 105 ? 8.432 8.039 -7.618 1.00 89.19 105 ALA A O 1
ATOM 806 N N . LEU A 1 106 ? 8.067 8.243 -9.829 1.00 88.38 106 LEU A N 1
ATOM 807 C CA . LEU A 1 106 ? 6.628 8.481 -9.710 1.00 88.38 106 LEU A CA 1
ATOM 808 C C . LEU A 1 106 ? 5.896 7.244 -9.168 1.00 88.38 106 LEU A C 1
ATOM 810 O O . LEU A 1 106 ? 5.108 7.372 -8.230 1.00 88.38 106 LEU A O 1
ATOM 814 N N . TYR A 1 107 ? 6.173 6.056 -9.713 1.00 91.19 107 TYR A N 1
ATOM 815 C CA . TYR A 1 107 ? 5.549 4.803 -9.277 1.00 91.19 107 TYR A CA 1
ATOM 816 C C . TYR A 1 107 ? 5.868 4.497 -7.812 1.00 91.19 107 TYR A C 1
ATOM 818 O O . TYR A 1 107 ? 4.958 4.208 -7.035 1.00 91.19 107 TYR A O 1
ATOM 826 N N . HIS A 1 108 ? 7.126 4.664 -7.396 1.00 90.06 108 HIS A N 1
ATOM 827 C CA . HIS A 1 108 ? 7.518 4.533 -5.994 1.00 90.06 108 HIS A CA 1
ATOM 828 C C . HIS A 1 108 ? 6.804 5.541 -5.091 1.00 90.06 108 HIS A C 1
ATOM 830 O O . HIS A 1 108 ? 6.323 5.169 -4.020 1.00 90.06 108 HIS A O 1
ATOM 836 N N . GLY A 1 109 ? 6.703 6.805 -5.512 1.00 89.50 109 GLY A N 1
ATOM 837 C CA . GLY A 1 109 ? 5.999 7.836 -4.751 1.00 89.50 109 GLY A CA 1
ATOM 838 C C . GLY A 1 109 ? 4.526 7.492 -4.522 1.00 89.50 109 GLY A C 1
ATOM 839 O O . GLY A 1 109 ? 4.025 7.616 -3.405 1.00 89.50 109 GLY A O 1
ATOM 840 N N . LEU A 1 110 ? 3.842 7.005 -5.557 1.00 87.88 110 LEU A N 1
ATOM 841 C CA . LEU A 1 110 ? 2.438 6.598 -5.471 1.00 87.88 110 LEU A CA 1
ATOM 842 C C . LEU A 1 110 ? 2.252 5.339 -4.627 1.00 87.88 110 LEU A C 1
ATOM 844 O O . LEU A 1 110 ? 1.360 5.294 -3.780 1.00 87.88 110 LEU A O 1
ATOM 848 N N . MET A 1 111 ? 3.144 4.359 -4.777 1.00 91.31 111 MET A N 1
ATOM 849 C CA . MET A 1 111 ? 3.139 3.157 -3.950 1.00 91.3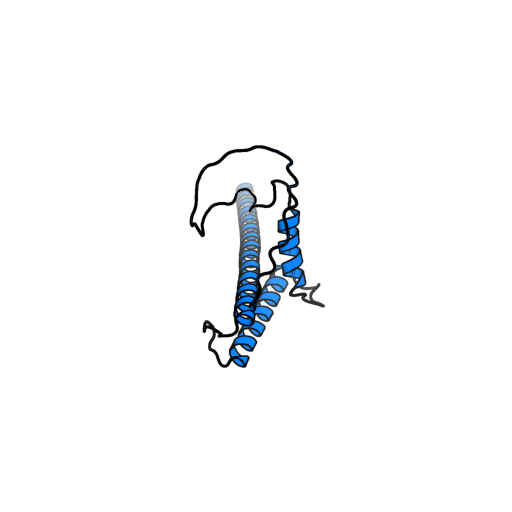1 111 MET A CA 1
ATOM 850 C C . MET A 1 111 ? 3.231 3.509 -2.459 1.00 91.31 111 MET A C 1
ATOM 852 O O . MET A 1 111 ? 2.461 2.984 -1.652 1.00 91.31 111 MET A O 1
ATOM 856 N N . TRP A 1 112 ? 4.103 4.453 -2.092 1.00 91.44 112 TRP A N 1
ATOM 857 C CA . TRP A 1 112 ? 4.230 4.927 -0.712 1.00 91.44 112 TRP A CA 1
ATOM 858 C C . TRP A 1 112 ? 2.995 5.670 -0.203 1.00 91.44 112 TRP A C 1
ATOM 860 O O . TRP A 1 112 ? 2.606 5.472 0.948 1.00 91.44 112 TRP A O 1
ATOM 870 N N . GLN A 1 113 ? 2.338 6.474 -1.041 1.00 89.56 113 GLN A N 1
ATOM 871 C CA . GLN A 1 113 ? 1.071 7.113 -0.670 1.00 89.56 113 GLN A CA 1
ATOM 872 C C . GLN A 1 113 ? -0.017 6.075 -0.369 1.00 89.56 113 GLN A C 1
ATOM 874 O O . GLN A 1 113 ? -0.759 6.214 0.607 1.00 89.56 113 GLN A O 1
ATOM 879 N N . HIS A 1 114 ? -0.094 5.009 -1.168 1.00 91.38 114 HIS A N 1
ATOM 880 C CA . HIS A 1 114 ? -1.024 3.917 -0.904 1.00 91.38 114 HIS A CA 1
ATOM 881 C C . HIS A 1 114 ? -0.660 3.156 0.375 1.00 91.38 114 HIS A C 1
ATOM 883 O O . HIS A 1 114 ? -1.557 2.864 1.162 1.00 91.38 114 HIS A O 1
ATOM 889 N N . VAL A 1 115 ? 0.628 2.876 0.622 1.00 92.62 115 VAL A N 1
ATOM 890 C CA . VAL A 1 115 ? 1.094 2.222 1.861 1.00 92.62 115 VAL A CA 1
ATOM 891 C C . VAL A 1 115 ? 0.723 3.047 3.093 1.00 92.62 115 VAL A C 1
ATOM 893 O O . VAL A 1 115 ? 0.158 2.501 4.038 1.00 92.62 115 VAL A O 1
ATOM 896 N N . ASP A 1 116 ? 0.966 4.357 3.080 1.00 92.81 116 ASP A N 1
ATOM 897 C CA . ASP A 1 116 ? 0.588 5.243 4.186 1.00 92.81 116 ASP A CA 1
ATOM 898 C C . ASP A 1 116 ? -0.930 5.203 4.436 1.00 92.81 116 ASP A C 1
ATOM 900 O O . ASP A 1 116 ? -1.387 5.061 5.573 1.00 92.81 116 ASP A O 1
ATOM 904 N N . MET A 1 117 ? -1.739 5.218 3.373 1.00 91.00 117 MET A N 1
ATOM 905 C CA . MET A 1 117 ? -3.190 5.093 3.510 1.00 91.00 117 MET A CA 1
ATOM 906 C C . MET A 1 117 ? -3.623 3.718 4.045 1.00 91.00 117 MET A C 1
ATOM 908 O O . MET A 1 117 ? -4.486 3.651 4.922 1.00 91.00 117 MET A O 1
ATOM 912 N N . ILE A 1 118 ? -3.001 2.631 3.579 1.00 94.81 118 ILE A N 1
ATOM 913 C CA . ILE A 1 118 ? -3.221 1.266 4.080 1.00 94.81 118 ILE A CA 1
ATOM 914 C C . ILE A 1 118 ? -2.948 1.212 5.585 1.00 94.81 118 ILE A C 1
ATOM 916 O O . ILE A 1 118 ? -3.789 0.716 6.338 1.00 94.81 118 ILE A O 1
ATOM 920 N N . ILE A 1 119 ? -1.819 1.761 6.038 1.00 95.44 119 ILE A N 1
ATOM 921 C CA . ILE A 1 119 ? -1.446 1.799 7.457 1.00 95.44 119 ILE A CA 1
ATOM 922 C C . ILE A 1 119 ? -2.484 2.588 8.257 1.00 95.44 119 ILE A C 1
ATOM 924 O O . ILE A 1 119 ? -2.957 2.118 9.292 1.00 95.44 119 ILE A O 1
ATOM 928 N N . ARG A 1 120 ? -2.892 3.768 7.774 1.00 95.31 120 ARG A N 1
ATOM 929 C CA . ARG A 1 120 ? -3.888 4.613 8.452 1.00 95.31 120 ARG A CA 1
ATOM 930 C C . ARG A 1 120 ? -5.241 3.923 8.589 1.00 95.31 120 ARG A C 1
ATOM 932 O O . ARG A 1 120 ? -5.826 3.981 9.670 1.00 95.31 120 ARG A O 1
ATOM 939 N N . ILE A 1 121 ? -5.737 3.289 7.526 1.00 94.50 121 ILE A N 1
ATOM 940 C CA . ILE A 1 121 ? -7.009 2.554 7.550 1.00 94.50 121 ILE A CA 1
ATOM 941 C C . ILE A 1 121 ? -6.904 1.377 8.520 1.00 94.50 121 ILE A C 1
ATOM 943 O O . ILE A 1 121 ? -7.713 1.290 9.437 1.00 94.50 121 ILE A O 1
ATOM 947 N N . THR A 1 122 ? -5.868 0.546 8.379 1.00 95.56 122 THR A N 1
ATOM 948 C CA . THR A 1 122 ? -5.651 -0.644 9.223 1.00 95.56 122 THR A CA 1
ATOM 949 C C . THR A 1 122 ? -5.540 -0.275 10.702 1.00 95.56 122 THR A C 1
ATOM 951 O O . THR A 1 122 ? -6.101 -0.938 11.569 1.00 95.56 122 THR A O 1
ATOM 954 N N . ARG A 1 123 ? -4.855 0.830 11.015 1.00 96.88 123 ARG A N 1
ATOM 955 C CA . ARG A 1 123 ? -4.768 1.330 12.389 1.00 96.88 123 ARG A CA 1
ATOM 956 C C . ARG A 1 123 ? -6.131 1.777 12.911 1.00 96.88 123 ARG A C 1
ATOM 958 O O . ARG A 1 123 ? -6.462 1.482 14.053 1.00 96.88 123 ARG A O 1
ATOM 965 N N . ARG A 1 124 ? -6.913 2.515 12.116 1.00 95.56 124 ARG A N 1
ATOM 966 C CA . ARG A 1 124 ? -8.241 2.991 12.538 1.00 95.56 124 ARG A CA 1
ATOM 967 C C . ARG A 1 124 ? -9.193 1.833 12.813 1.00 95.56 124 ARG A C 1
ATOM 969 O O . ARG A 1 124 ? -9.883 1.883 13.824 1.00 95.56 124 ARG A O 1
ATOM 976 N N . THR A 1 125 ? -9.202 0.809 11.960 1.00 95.25 125 THR A N 1
ATOM 977 C CA . THR A 1 125 ? -10.048 -0.376 12.159 1.00 95.25 125 THR A CA 1
ATOM 978 C C . THR A 1 125 ? -9.650 -1.125 13.426 1.00 95.25 125 THR A C 1
ATOM 980 O O . THR A 1 125 ? -10.496 -1.329 14.287 1.00 95.25 125 THR A O 1
ATOM 983 N N . ALA A 1 126 ? -8.355 -1.394 13.620 1.00 96.38 126 ALA A N 1
ATOM 984 C CA . ALA A 1 126 ? -7.866 -2.079 14.818 1.00 96.38 126 ALA A CA 1
ATOM 985 C C . ALA A 1 126 ? -8.176 -1.310 16.117 1.00 96.38 126 ALA A C 1
ATOM 987 O O . ALA A 1 126 ? -8.541 -1.900 17.130 1.00 96.38 126 ALA A O 1
ATOM 988 N N . MET A 1 127 ? -8.058 0.022 16.100 1.00 97.62 127 MET A N 1
ATOM 989 C CA . MET A 1 127 ? -8.401 0.848 17.263 1.00 97.62 127 MET A CA 1
ATOM 990 C C . MET A 1 127 ? -9.906 0.842 17.556 1.00 97.62 127 MET A C 1
ATOM 992 O O . MET A 1 127 ? -10.288 0.824 18.723 1.00 97.62 127 MET A O 1
ATOM 996 N N . ALA A 1 128 ? -10.754 0.852 16.525 1.00 96.56 128 ALA A N 1
ATOM 997 C CA . ALA A 1 128 ? -12.203 0.778 16.696 1.00 96.56 128 ALA A CA 1
ATOM 998 C C . ALA A 1 128 ? -12.634 -0.581 17.273 1.00 96.56 128 ALA A C 1
ATOM 1000 O O . ALA A 1 128 ? -13.416 -0.620 18.220 1.00 96.56 128 ALA A O 1
ATOM 1001 N N . GLU A 1 129 ? -12.069 -1.676 16.762 1.00 96.88 129 GLU A N 1
ATOM 1002 C CA . GLU A 1 129 ? -12.284 -3.031 17.286 1.00 96.88 129 GLU A CA 1
ATOM 1003 C C . GLU A 1 129 ? -11.847 -3.140 18.751 1.00 96.88 129 GLU A C 1
ATOM 1005 O O . GLU A 1 129 ? -12.586 -3.649 19.592 1.00 96.88 129 GLU A O 1
ATOM 1010 N N . LEU A 1 130 ? -10.677 -2.590 19.088 1.00 97.50 130 LEU A N 1
ATOM 1011 C CA . LEU A 1 130 ? -10.183 -2.578 20.462 1.00 97.50 130 LEU A CA 1
ATOM 1012 C C . LEU A 1 130 ? -11.126 -1.828 21.414 1.00 97.50 130 LEU A C 1
ATOM 1014 O O . LEU A 1 130 ? -11.362 -2.289 22.532 1.00 97.50 130 LEU A O 1
ATOM 1018 N N . GLU A 1 131 ? -11.652 -0.672 21.008 1.00 97.44 131 GLU A N 1
ATOM 1019 C CA . GLU A 1 131 ? -12.595 0.082 21.840 1.00 97.44 131 GLU A CA 1
ATOM 1020 C C . GLU A 1 131 ? -13.942 -0.635 21.992 1.00 97.44 131 GLU A C 1
ATOM 1022 O O . GLU A 1 131 ? -14.483 -0.650 23.100 1.00 97.44 131 GLU A O 1
ATOM 1027 N N . ALA A 1 132 ? -14.436 -1.305 20.945 1.00 97.00 132 ALA A N 1
ATOM 1028 C CA . ALA A 1 132 ? -15.632 -2.143 21.032 1.00 97.00 132 ALA A CA 1
ATOM 1029 C C . ALA A 1 132 ? -15.451 -3.273 22.061 1.00 97.00 132 ALA A C 1
ATOM 1031 O O . ALA A 1 132 ? -16.241 -3.393 22.997 1.00 97.00 132 ALA A O 1
ATOM 1032 N N . VAL A 1 133 ? -14.339 -4.012 21.987 1.00 97.69 133 VAL A N 1
ATOM 1033 C CA . VAL A 1 133 ? -14.024 -5.095 22.937 1.00 97.69 133 VAL A CA 1
ATOM 1034 C C . VAL A 1 133 ? -13.889 -4.573 24.371 1.00 97.69 133 VAL A C 1
ATOM 1036 O O . VAL A 1 133 ? -14.382 -5.184 25.323 1.00 97.69 133 VAL A O 1
ATOM 1039 N N . LYS A 1 134 ? -13.238 -3.419 24.567 1.00 97.62 134 LYS A N 1
ATOM 1040 C CA . LYS A 1 134 ? -13.138 -2.799 25.899 1.00 97.62 134 LYS A CA 1
ATOM 1041 C C . LYS A 1 134 ? -14.508 -2.429 26.455 1.00 97.62 134 LYS A C 1
ATOM 1043 O O . LYS A 1 134 ? -14.708 -2.547 27.664 1.00 97.62 134 LYS A O 1
ATOM 1048 N N . GLN A 1 135 ? -15.411 -1.938 25.612 1.00 96.88 135 GLN A N 1
ATOM 1049 C CA . GLN A 1 135 ? -16.753 -1.553 26.024 1.00 96.88 135 GLN A CA 1
ATOM 1050 C C . GLN A 1 135 ? -17.582 -2.782 26.417 1.00 96.88 135 GLN A C 1
ATOM 1052 O O . GLN A 1 135 ? -18.124 -2.814 27.522 1.00 96.88 135 GLN A O 1
ATOM 1057 N N . GLU A 1 136 ? -17.566 -3.837 25.602 1.00 96.88 136 GLU A N 1
ATOM 1058 C CA . GLU A 1 136 ? -18.211 -5.116 25.921 1.00 96.88 136 GLU A CA 1
ATOM 1059 C C . GLU A 1 136 ? -17.703 -5.701 27.246 1.00 96.88 136 GLU A C 1
ATOM 1061 O O . GLU A 1 136 ? -18.484 -6.175 28.076 1.00 96.88 136 GLU A O 1
ATOM 1066 N N . LEU A 1 137 ? -16.392 -5.610 27.499 1.00 96.88 137 LEU A N 1
ATOM 1067 C CA . LEU A 1 137 ? -15.797 -6.056 28.756 1.00 96.88 137 LEU A CA 1
ATOM 1068 C C . LEU A 1 137 ? -16.296 -5.239 29.957 1.00 96.88 137 LEU A C 1
ATOM 1070 O O . LEU A 1 137 ? -16.545 -5.808 31.024 1.00 96.88 137 LEU A O 1
ATOM 1074 N N . ARG A 1 138 ? -16.432 -3.913 29.817 1.00 96.19 138 ARG A N 1
ATOM 1075 C CA . ARG A 1 138 ? -16.980 -3.046 30.878 1.00 96.19 138 ARG A CA 1
ATOM 1076 C C . ARG A 1 138 ? -18.428 -3.413 31.183 1.00 96.19 138 ARG A C 1
ATOM 1078 O O . ARG A 1 138 ? -18.777 -3.561 32.353 1.00 96.19 138 ARG A O 1
ATOM 1085 N N . GLU A 1 139 ? -19.238 -3.621 30.154 1.00 95.75 139 GLU A N 1
ATOM 1086 C CA . GLU A 1 139 ? -20.641 -4.015 30.296 1.00 95.75 139 GLU A CA 1
ATOM 1087 C C . GLU A 1 139 ? -20.784 -5.399 30.931 1.00 95.75 139 GLU A C 1
ATOM 1089 O O . GLU A 1 139 ? -21.576 -5.582 31.854 1.00 95.75 139 GLU A O 1
ATOM 1094 N N . ALA A 1 140 ? -19.970 -6.370 30.515 1.00 95.25 140 ALA A N 1
ATOM 1095 C CA . ALA A 1 140 ? -19.954 -7.700 31.115 1.00 95.25 140 ALA A CA 1
ATOM 1096 C C . ALA A 1 140 ? -19.569 -7.659 32.603 1.00 95.25 140 ALA A C 1
ATOM 1098 O O . ALA A 1 140 ? -20.181 -8.350 33.420 1.00 95.25 140 ALA A O 1
ATOM 1099 N N . LYS A 1 141 ? -18.588 -6.825 32.976 1.00 94.75 141 LYS A N 1
ATOM 1100 C CA . LYS A 1 141 ? -18.214 -6.605 34.382 1.00 94.75 141 LYS A CA 1
ATOM 1101 C C . LYS A 1 141 ? -19.345 -5.952 35.179 1.00 94.75 141 LYS A C 1
ATOM 1103 O O . LYS A 1 141 ? -19.601 -6.377 36.303 1.00 94.75 141 LYS A O 1
ATOM 1108 N N . ALA A 1 142 ? -20.034 -4.965 34.604 1.00 94.31 142 ALA A N 1
ATOM 1109 C CA . ALA A 1 142 ? -21.179 -4.321 35.242 1.00 94.31 142 ALA A CA 1
ATOM 1110 C C . ALA A 1 142 ? -22.326 -5.317 35.486 1.00 94.31 142 ALA A C 1
ATOM 1112 O O . ALA A 1 142 ? -22.813 -5.404 36.610 1.00 94.31 142 ALA A O 1
ATOM 1113 N N . ARG A 1 143 ? -22.674 -6.142 34.484 1.00 93.25 143 ARG A N 1
ATOM 1114 C CA . ARG A 1 143 ? -23.703 -7.194 34.600 1.00 93.25 143 ARG A CA 1
ATOM 1115 C C . ARG A 1 143 ? -23.397 -8.208 35.705 1.00 93.25 143 ARG A C 1
ATOM 1117 O O . ARG A 1 143 ? -24.285 -8.556 36.476 1.00 93.25 143 ARG A O 1
ATOM 1124 N N . LYS A 1 144 ? -22.139 -8.653 35.820 1.00 90.94 144 LYS A N 1
ATOM 1125 C CA . LYS A 1 144 ? -21.720 -9.566 36.900 1.00 90.94 144 LYS A CA 1
ATOM 1126 C C . LYS A 1 144 ? -21.870 -8.938 38.286 1.00 90.94 144 LYS A C 1
ATOM 1128 O O . LYS A 1 144 ? -22.277 -9.624 39.211 1.00 90.94 144 LYS A O 1
ATOM 1133 N N . LYS A 1 145 ? -21.566 -7.644 38.427 1.00 86.62 145 LYS A N 1
ATOM 1134 C CA . LYS A 1 145 ? -21.673 -6.928 39.707 1.00 86.62 145 LYS A CA 1
ATOM 1135 C C . LYS A 1 145 ? -23.122 -6.764 40.177 1.00 86.62 145 LYS A C 1
ATOM 1137 O O . LYS A 1 145 ? -23.353 -6.673 41.369 1.00 86.62 145 LYS A O 1
ATOM 1142 N N . THR A 1 146 ? -24.080 -6.700 39.257 1.00 81.19 146 THR A N 1
ATOM 1143 C CA . THR A 1 146 ? -25.511 -6.566 39.584 1.00 81.19 146 THR A CA 1
ATOM 1144 C C . THR A 1 146 ? -26.207 -7.890 39.916 1.00 81.19 146 THR A C 1
ATOM 1146 O O . THR A 1 146 ? -27.359 -7.864 40.329 1.00 81.19 146 THR A O 1
ATOM 1149 N N . GLN A 1 147 ? -25.553 -9.034 39.692 1.00 70.38 147 GLN A N 1
ATOM 1150 C CA . GLN A 1 147 ? -26.122 -10.377 39.893 1.00 70.38 147 GLN A CA 1
ATOM 1151 C C . GLN A 1 147 ? -25.575 -11.112 41.130 1.00 70.38 147 GLN A C 1
ATOM 1153 O O . GLN A 1 147 ? -26.041 -12.213 41.414 1.00 70.38 147 GLN A O 1
ATOM 1158 N N . GLY A 1 148 ? -24.587 -10.543 41.826 1.00 54.50 148 GLY A N 1
ATOM 1159 C CA . GLY A 1 148 ? -24.056 -11.050 43.096 1.00 54.50 148 GLY A CA 1
ATOM 1160 C C . GLY A 1 148 ? -24.383 -10.095 44.227 1.00 54.50 148 GLY A C 1
ATOM 1161 O O . GLY A 1 148 ? -24.575 -10.595 45.352 1.00 54.50 148 GLY A O 1
#

Radius of gyration: 29.42 Å; chains: 1; bounding box: 60×68×86 Å